Protein AF-A0A379F1L6-F1 (afdb_monomer_lite)

Structure (mmCIF, N/CA/C/O backbone):
data_AF-A0A379F1L6-F1
#
_entry.id   AF-A0A379F1L6-F1
#
loop_
_atom_site.group_PDB
_atom_site.id
_atom_site.type_symbol
_atom_site.label_atom_id
_atom_site.label_alt_id
_atom_site.label_comp_id
_atom_site.label_asym_id
_atom_site.label_entity_id
_atom_site.label_seq_id
_atom_site.pdbx_PDB_ins_code
_atom_site.Cartn_x
_atom_site.Cartn_y
_atom_site.Cartn_z
_atom_site.occupancy
_atom_site.B_iso_or_equiv
_atom_site.auth_seq_id
_atom_site.auth_comp_id
_atom_site.auth_asym_id
_atom_site.auth_atom_id
_atom_site.pdbx_PDB_model_num
ATOM 1 N N . MET A 1 1 ? 12.499 9.026 -35.157 1.00 43.09 1 MET A N 1
ATOM 2 C CA . MET A 1 1 ? 12.574 8.806 -33.697 1.00 43.09 1 MET A CA 1
ATOM 3 C C . MET A 1 1 ? 12.264 7.345 -33.442 1.00 43.09 1 MET A C 1
ATOM 5 O O . MET A 1 1 ? 11.150 6.932 -33.732 1.00 43.09 1 MET A O 1
ATOM 9 N N . MET A 1 2 ? 13.251 6.548 -33.023 1.00 41.56 2 MET A N 1
ATOM 10 C CA . MET A 1 2 ? 12.984 5.174 -32.579 1.00 41.56 2 MET A CA 1
ATOM 11 C C . MET A 1 2 ? 12.149 5.257 -31.291 1.00 41.56 2 MET A C 1
ATOM 13 O O . MET A 1 2 ? 12.474 6.101 -30.454 1.00 41.56 2 MET A O 1
ATOM 17 N N . PRO A 1 3 ? 11.062 4.483 -31.135 1.00 54.09 3 PRO A N 1
ATOM 18 C CA . PRO A 1 3 ? 10.241 4.562 -29.935 1.00 54.09 3 PRO A CA 1
ATOM 19 C C . PRO A 1 3 ? 11.083 4.149 -28.723 1.00 54.09 3 PRO A C 1
ATOM 21 O O . PRO A 1 3 ? 11.736 3.103 -28.743 1.00 54.09 3 PRO A O 1
ATOM 24 N N . ALA A 1 4 ? 11.096 4.993 -27.689 1.00 61.06 4 ALA A N 1
ATOM 25 C CA . ALA A 1 4 ? 11.706 4.657 -26.409 1.00 61.06 4 ALA A CA 1
ATOM 26 C C . ALA A 1 4 ? 11.061 3.376 -25.857 1.00 61.06 4 ALA A C 1
ATOM 28 O O . ALA A 1 4 ? 9.878 3.119 -26.092 1.00 61.06 4 ALA A O 1
ATOM 29 N N . SER A 1 5 ? 11.837 2.562 -25.142 1.00 67.25 5 SER A N 1
ATOM 30 C CA . SER A 1 5 ? 11.302 1.342 -24.540 1.00 67.25 5 SER A CA 1
ATOM 31 C C . SER A 1 5 ? 10.248 1.699 -23.484 1.00 67.25 5 SER A C 1
ATOM 33 O O . SER A 1 5 ? 10.504 2.460 -22.551 1.00 67.25 5 SER A O 1
ATOM 35 N N . GLU A 1 6 ? 9.030 1.175 -23.641 1.00 74.19 6 GLU A N 1
ATOM 36 C CA . GLU A 1 6 ? 7.931 1.424 -22.706 1.00 74.19 6 GLU A CA 1
ATOM 37 C C . GLU A 1 6 ? 7.686 0.192 -21.834 1.00 74.19 6 GLU A C 1
ATOM 39 O O . GLU A 1 6 ? 7.358 -0.886 -22.334 1.00 74.19 6 GLU A O 1
ATOM 44 N N . MET A 1 7 ? 7.803 0.353 -20.514 1.00 76.06 7 MET A N 1
ATOM 45 C CA . MET A 1 7 ? 7.453 -0.686 -19.544 1.00 76.06 7 MET A CA 1
ATOM 46 C C . MET A 1 7 ? 6.024 -0.476 -19.058 1.00 76.06 7 MET A C 1
ATOM 48 O O . MET A 1 7 ? 5.655 0.596 -18.575 1.00 76.06 7 MET A O 1
ATOM 52 N N . THR A 1 8 ? 5.228 -1.533 -19.155 1.00 83.50 8 THR A N 1
ATOM 53 C CA . THR A 1 8 ? 3.926 -1.646 -18.496 1.00 83.50 8 THR A CA 1
ATOM 54 C C . THR A 1 8 ? 4.016 -2.664 -17.359 1.00 83.50 8 THR A C 1
ATOM 56 O O . THR A 1 8 ? 5.033 -3.330 -17.188 1.00 83.50 8 THR A O 1
ATOM 59 N N . ASN A 1 9 ? 2.938 -2.834 -16.592 1.00 84.62 9 ASN A N 1
ATOM 60 C CA . ASN A 1 9 ? 2.892 -3.836 -15.520 1.00 84.62 9 ASN A CA 1
ATOM 61 C C . ASN A 1 9 ? 2.889 -5.290 -16.025 1.00 84.62 9 ASN A C 1
ATOM 63 O O . ASN A 1 9 ? 3.047 -6.200 -15.218 1.00 84.62 9 ASN A O 1
ATOM 67 N N . LEU A 1 10 ? 2.658 -5.518 -17.323 1.00 85.44 10 LEU A N 1
ATOM 68 C CA . LEU A 1 10 ? 2.502 -6.858 -17.896 1.00 85.44 10 LEU A CA 1
ATOM 69 C C . LEU A 1 10 ? 3.578 -7.191 -18.933 1.00 85.44 10 LEU A C 1
ATOM 71 O O . LEU A 1 10 ? 4.061 -8.319 -18.968 1.00 85.44 10 LEU A O 1
ATOM 75 N N . TRP A 1 11 ? 3.971 -6.217 -19.754 1.00 82.88 11 TRP A N 1
ATOM 76 C CA . TRP A 1 11 ? 5.034 -6.391 -20.740 1.00 82.88 11 TRP A CA 1
ATOM 77 C C . TRP A 1 11 ? 5.890 -5.134 -20.914 1.00 82.88 11 TRP A C 1
ATOM 79 O O . TRP A 1 11 ? 5.439 -4.009 -20.676 1.00 82.88 11 TRP A O 1
ATOM 89 N N . ILE A 1 12 ? 7.111 -5.330 -21.399 1.00 81.69 12 ILE A N 1
ATOM 90 C CA . ILE A 1 12 ? 7.978 -4.278 -21.932 1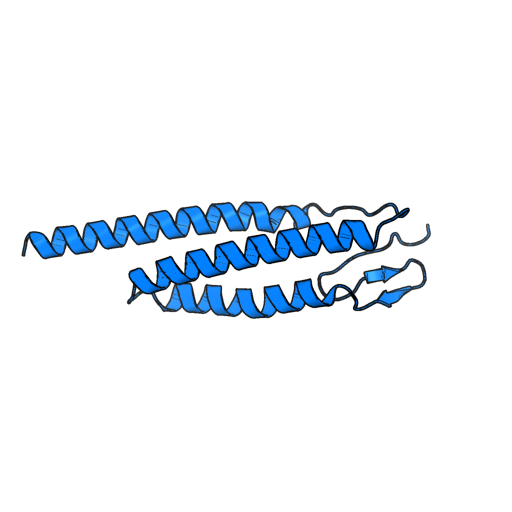.00 81.69 12 ILE A CA 1
ATOM 91 C C . ILE A 1 12 ? 7.867 -4.303 -23.456 1.00 81.69 12 ILE A C 1
ATOM 93 O O . ILE A 1 12 ? 7.938 -5.372 -24.059 1.00 81.69 12 ILE A O 1
ATOM 97 N N . VAL A 1 13 ? 7.688 -3.138 -24.077 1.00 81.62 13 VAL A N 1
ATOM 98 C CA . VAL A 1 13 ? 7.767 -2.976 -25.533 1.00 81.62 13 VAL A CA 1
ATOM 99 C C . VAL A 1 13 ? 9.156 -2.447 -25.874 1.00 81.62 13 VAL A C 1
ATOM 101 O O . VAL A 1 13 ? 9.499 -1.322 -25.512 1.00 81.62 13 VAL A O 1
ATOM 104 N N . SER A 1 14 ? 9.972 -3.262 -26.544 1.00 74.81 14 SER A N 1
ATOM 105 C CA . SER A 1 14 ? 11.285 -2.837 -27.047 1.00 74.81 14 SER A CA 1
ATOM 106 C C . SER A 1 14 ? 11.142 -1.902 -28.254 1.00 74.81 14 SER A C 1
ATOM 108 O O . SER A 1 14 ? 10.103 -1.893 -28.915 1.00 74.81 14 SER A O 1
ATOM 110 N N . ALA A 1 15 ? 12.214 -1.187 -28.616 1.00 69.88 15 ALA A N 1
ATOM 111 C CA . ALA A 1 15 ? 12.250 -0.305 -29.794 1.00 69.88 15 ALA A CA 1
ATOM 112 C C . ALA A 1 15 ? 11.849 -1.011 -31.112 1.00 69.88 15 ALA A C 1
ATOM 114 O O . ALA A 1 15 ? 11.378 -0.378 -32.053 1.00 69.88 15 ALA A O 1
ATOM 115 N N . ASN A 1 16 ? 11.987 -2.340 -31.148 1.00 72.94 16 ASN A N 1
ATOM 116 C CA . ASN A 1 16 ? 11.700 -3.212 -32.286 1.00 72.94 16 ASN A CA 1
ATOM 117 C C . ASN A 1 16 ? 10.220 -3.656 -32.334 1.00 72.94 16 ASN A C 1
ATOM 119 O O . ASN A 1 16 ? 9.847 -4.457 -33.186 1.00 72.94 16 ASN A O 1
ATOM 123 N N . GLY A 1 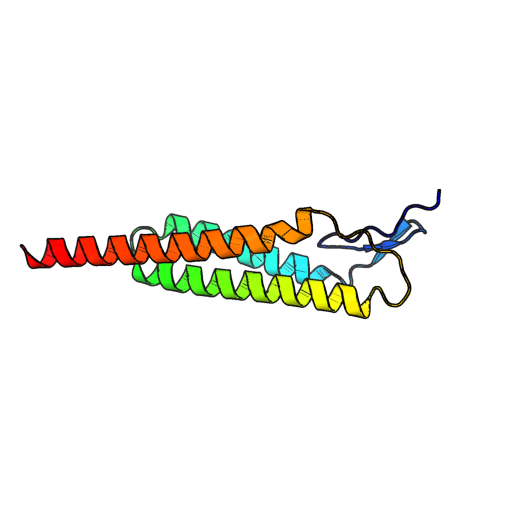17 ? 9.389 -3.226 -31.375 1.00 73.25 17 GLY A N 1
ATOM 124 C CA . GLY A 1 17 ? 7.979 -3.616 -31.248 1.00 73.25 17 GLY A CA 1
ATOM 125 C C . GLY A 1 17 ? 7.730 -4.996 -30.621 1.00 73.25 17 GLY A C 1
ATOM 126 O O . GLY A 1 17 ? 6.574 -5.384 -30.445 1.00 73.25 17 GLY A O 1
ATOM 127 N N . MET A 1 18 ? 8.780 -5.739 -30.252 1.00 77.50 18 MET A N 1
ATOM 128 C CA . MET A 1 18 ? 8.643 -7.012 -29.535 1.00 77.50 18 MET A CA 1
ATOM 129 C C . MET A 1 18 ? 8.174 -6.789 -28.092 1.00 77.50 18 MET A C 1
ATOM 131 O O . MET A 1 18 ? 8.613 -5.846 -27.431 1.00 77.50 18 MET A O 1
ATOM 135 N N . LYS A 1 19 ? 7.298 -7.678 -27.609 1.00 81.25 19 LYS A N 1
ATOM 136 C CA . LYS A 1 19 ? 6.761 -7.662 -26.243 1.00 81.25 19 LYS A CA 1
ATOM 137 C C . LYS A 1 19 ? 7.483 -8.696 -25.382 1.00 81.25 19 LYS A C 1
ATOM 139 O O . LYS A 1 19 ? 7.422 -9.883 -25.691 1.00 81.25 19 LYS A O 1
ATOM 144 N N . ASP A 1 20 ? 8.119 -8.254 -24.301 1.00 83.12 20 ASP A N 1
ATOM 145 C CA . ASP A 1 20 ? 8.747 -9.127 -23.304 1.00 83.12 20 ASP A CA 1
ATOM 146 C C . ASP A 1 20 ? 7.889 -9.176 -22.028 1.00 83.12 20 ASP A C 1
ATOM 148 O O . ASP A 1 20 ? 7.551 -8.139 -21.458 1.00 83.12 20 ASP A O 1
ATOM 152 N N . PHE A 1 21 ? 7.528 -10.377 -21.575 1.00 84.19 21 PHE A N 1
ATOM 153 C CA . PHE A 1 21 ? 6.632 -10.612 -20.434 1.00 84.19 21 PHE A CA 1
ATOM 154 C C . PHE A 1 21 ? 7.365 -10.791 -19.098 1.00 84.19 21 PHE A C 1
ATOM 156 O O . PHE A 1 21 ? 6.742 -11.135 -18.097 1.00 84.19 21 PHE A O 1
ATOM 163 N N . LYS A 1 22 ? 8.678 -10.544 -19.025 1.00 83.88 22 LYS A N 1
ATOM 164 C CA . LYS A 1 22 ? 9.452 -10.694 -17.774 1.00 83.88 22 LYS A CA 1
ATOM 165 C C . LYS A 1 22 ? 8.933 -9.866 -16.589 1.00 83.88 22 LYS A C 1
ATOM 167 O O . LYS A 1 22 ? 9.169 -10.242 -15.446 1.00 83.88 22 LYS A O 1
ATOM 172 N N . VAL A 1 23 ? 8.199 -8.781 -16.839 1.00 86.38 23 VAL A N 1
ATOM 173 C CA . VAL A 1 23 ? 7.618 -7.903 -15.802 1.00 86.38 23 VAL A CA 1
ATOM 174 C C . VAL A 1 23 ? 6.273 -8.386 -15.242 1.00 86.38 23 VAL A C 1
ATOM 176 O O . VAL A 1 23 ? 5.697 -7.719 -14.383 1.00 86.38 23 VAL A O 1
ATOM 179 N N . TRP A 1 24 ? 5.795 -9.568 -15.653 1.00 87.12 24 TRP A N 1
ATOM 180 C CA . TRP A 1 24 ? 4.547 -10.174 -15.170 1.00 87.12 24 TRP A CA 1
ATOM 181 C C . TRP A 1 24 ? 4.354 -10.219 -13.636 1.00 87.12 24 TRP A C 1
ATOM 183 O O . TRP A 1 24 ? 3.192 -10.154 -13.214 1.00 87.12 24 TRP A O 1
ATOM 193 N N . PRO A 1 25 ? 5.396 -10.280 -12.768 1.00 89.44 25 PRO A N 1
ATOM 194 C CA . PRO A 1 25 ? 5.180 -10.267 -11.322 1.00 89.44 25 PRO A CA 1
ATOM 195 C C . PRO A 1 25 ? 4.491 -8.987 -10.828 1.00 89.44 25 PRO A C 1
ATOM 197 O O . PRO A 1 25 ? 3.719 -9.042 -9.871 1.00 89.44 25 PRO A O 1
ATOM 200 N N . LEU A 1 26 ? 4.697 -7.845 -11.501 1.00 89.38 26 LEU A N 1
ATOM 201 C CA . LEU A 1 26 ? 4.014 -6.588 -11.170 1.00 89.38 26 LEU A CA 1
ATOM 202 C C . LEU A 1 26 ? 2.500 -6.718 -11.353 1.00 89.38 26 LEU A C 1
ATOM 204 O O . LEU A 1 26 ? 1.730 -6.299 -10.487 1.00 89.38 26 LEU A O 1
ATOM 208 N N . PHE A 1 27 ? 2.072 -7.328 -12.459 1.00 90.50 27 PHE A N 1
ATOM 209 C CA . PHE A 1 27 ? 0.664 -7.602 -12.724 1.00 90.50 27 PHE A CA 1
ATOM 210 C C . PHE A 1 27 ? 0.072 -8.589 -11.712 1.00 90.50 27 PHE A C 1
ATOM 212 O O . PHE A 1 27 ? -1.012 -8.342 -11.187 1.00 90.50 27 PHE A O 1
ATOM 219 N N . ALA A 1 28 ? 0.792 -9.666 -11.384 1.00 91.69 28 ALA A N 1
ATOM 220 C CA . ALA A 1 28 ? 0.326 -10.668 -10.425 1.00 91.69 28 ALA A CA 1
ATOM 221 C C . ALA A 1 28 ? 0.059 -10.068 -9.033 1.00 91.69 28 ALA A C 1
ATOM 223 O O . ALA A 1 28 ? -0.976 -10.343 -8.425 1.00 91.69 28 ALA A O 1
ATOM 224 N N . ILE A 1 29 ? 0.944 -9.190 -8.548 1.00 92.31 29 ILE A N 1
ATOM 225 C CA . ILE A 1 29 ? 0.753 -8.512 -7.258 1.00 92.31 29 ILE A CA 1
ATOM 226 C C . ILE A 1 29 ? -0.476 -7.592 -7.300 1.00 92.31 29 ILE A C 1
ATOM 228 O O . ILE A 1 29 ? -1.279 -7.593 -6.364 1.00 92.31 29 ILE A O 1
ATOM 232 N N . LEU A 1 30 ? -0.671 -6.833 -8.384 1.00 91.44 30 LEU A N 1
ATOM 233 C CA . LEU A 1 30 ? -1.842 -5.960 -8.538 1.00 91.44 30 LEU A CA 1
ATOM 234 C C . LEU A 1 30 ? -3.152 -6.755 -8.591 1.00 91.44 30 LEU A C 1
ATOM 236 O O . LEU A 1 30 ? -4.133 -6.356 -7.961 1.00 91.44 30 LEU A O 1
ATOM 240 N N . LEU A 1 31 ? -3.146 -7.901 -9.277 1.00 93.50 31 LEU A N 1
ATOM 241 C CA . LEU A 1 31 ? -4.295 -8.798 -9.391 1.00 93.50 31 LEU A CA 1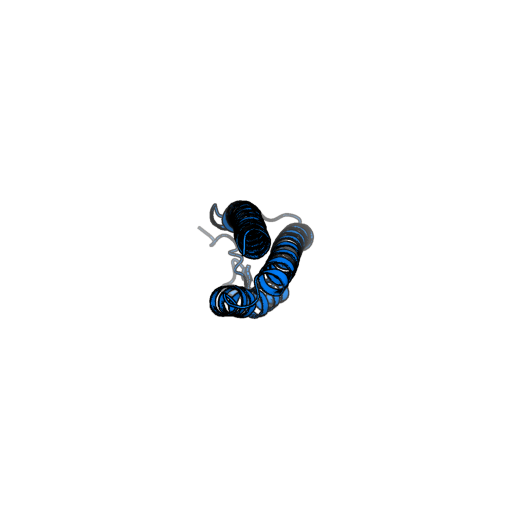
ATOM 242 C C . LEU A 1 31 ? -4.767 -9.314 -8.024 1.00 93.50 31 LEU A C 1
ATOM 244 O O . LEU A 1 31 ? -5.966 -9.453 -7.808 1.00 93.50 31 LEU A O 1
ATOM 248 N N . VAL A 1 32 ? -3.841 -9.558 -7.092 1.00 93.44 32 VAL A N 1
ATOM 249 C CA . VAL A 1 32 ? -4.160 -9.978 -5.716 1.00 93.44 32 VAL A CA 1
ATOM 250 C C . VAL A 1 32 ? -4.530 -8.788 -4.827 1.00 93.44 32 VAL A C 1
ATOM 252 O O . VAL A 1 32 ? -5.405 -8.891 -3.967 1.00 93.44 32 VAL A O 1
ATOM 255 N N . THR A 1 33 ? -3.894 -7.636 -5.034 1.00 92.50 33 THR A N 1
ATOM 256 C CA . THR A 1 33 ? -4.105 -6.443 -4.201 1.00 92.50 33 THR A CA 1
ATOM 257 C C . THR A 1 33 ? -5.505 -5.855 -4.400 1.00 92.50 33 THR A C 1
ATOM 259 O O . THR A 1 33 ? -6.158 -5.468 -3.430 1.00 92.50 33 THR A O 1
ATOM 262 N N . LEU A 1 34 ? -6.013 -5.840 -5.637 1.00 92.75 34 LEU A N 1
ATOM 263 C CA . LEU A 1 34 ? -7.325 -5.281 -5.976 1.00 92.75 34 LEU A CA 1
ATOM 264 C C . LEU A 1 34 ? -8.502 -5.917 -5.204 1.00 92.75 34 LEU A C 1
ATOM 266 O O . LEU A 1 34 ? -9.242 -5.174 -4.553 1.00 92.75 34 LEU A O 1
ATOM 270 N N . PRO A 1 35 ? -8.696 -7.252 -5.195 1.00 94.06 35 PRO A N 1
ATOM 271 C CA . PRO A 1 35 ? -9.770 -7.862 -4.420 1.00 94.06 35 PRO A CA 1
ATOM 272 C C . PRO A 1 35 ? -9.586 -7.648 -2.915 1.00 94.06 35 PRO A C 1
ATOM 274 O O . PRO A 1 35 ? -10.578 -7.443 -2.223 1.00 94.06 35 PRO A O 1
ATOM 277 N N . LEU A 1 36 ? -8.354 -7.616 -2.391 1.00 92.06 36 LEU A N 1
ATOM 278 C CA . LEU A 1 36 ? -8.114 -7.343 -0.967 1.00 92.06 36 LEU A CA 1
ATOM 279 C C . LEU A 1 36 ? -8.613 -5.958 -0.541 1.00 92.06 36 LEU A C 1
ATOM 281 O O . LEU A 1 36 ? -9.211 -5.834 0.530 1.00 92.06 36 LEU A O 1
ATOM 285 N N . HIS A 1 37 ? -8.432 -4.926 -1.371 1.00 91.31 37 HIS A N 1
ATOM 286 C CA . HIS A 1 37 ? -9.024 -3.610 -1.109 1.00 91.31 37 HIS A CA 1
ATOM 287 C C . HIS A 1 37 ? -10.552 -3.680 -1.042 1.00 91.31 37 HIS A C 1
ATOM 289 O O . HIS A 1 37 ? -11.143 -3.175 -0.087 1.00 91.31 37 HIS A O 1
ATOM 295 N N . LEU A 1 38 ? -11.186 -4.342 -2.013 1.00 92.62 38 LEU A N 1
ATOM 296 C CA . LEU A 1 38 ? -12.643 -4.498 -2.046 1.00 92.62 38 LEU A CA 1
ATOM 297 C C . LEU A 1 38 ? -13.154 -5.265 -0.820 1.00 92.62 38 LEU A C 1
ATOM 299 O O . LEU A 1 38 ? -14.091 -4.818 -0.159 1.00 92.62 38 LEU A O 1
ATOM 303 N N . PHE A 1 39 ? -12.496 -6.369 -0.461 1.00 90.44 39 PHE A N 1
ATOM 304 C CA . PHE A 1 39 ? -12.822 -7.135 0.739 1.00 90.44 39 PHE A CA 1
ATOM 305 C C . PHE A 1 39 ? -12.678 -6.295 2.007 1.00 90.44 39 PHE A C 1
ATOM 307 O O . PHE A 1 39 ? -13.549 -6.354 2.871 1.00 90.44 39 PHE A O 1
ATOM 314 N N . THR A 1 40 ? -11.633 -5.470 2.108 1.00 89.75 40 THR A N 1
ATOM 315 C CA . THR A 1 40 ? -11.418 -4.597 3.272 1.00 89.75 40 THR A CA 1
ATOM 316 C C . THR A 1 40 ? -12.560 -3.593 3.438 1.00 89.75 40 THR A C 1
ATOM 318 O O . THR A 1 40 ? -13.001 -3.358 4.561 1.00 89.75 40 THR A O 1
ATOM 321 N N . ILE A 1 41 ? -13.081 -3.035 2.340 1.00 88.81 41 ILE A N 1
ATOM 322 C CA . ILE A 1 41 ? -14.215 -2.097 2.364 1.00 88.81 41 ILE A CA 1
ATOM 323 C C . ILE A 1 41 ? -15.509 -2.816 2.774 1.00 88.81 41 ILE A C 1
ATOM 325 O O . ILE A 1 41 ? -16.237 -2.336 3.643 1.00 88.81 41 ILE A O 1
ATOM 329 N N . MET A 1 42 ? -15.775 -3.989 2.194 1.00 90.00 42 MET A N 1
ATOM 330 C CA . MET A 1 42 ? -16.978 -4.778 2.490 1.00 90.00 42 MET A CA 1
ATOM 331 C C . MET A 1 42 ? -16.978 -5.358 3.912 1.00 90.00 42 MET A C 1
ATOM 333 O O . MET A 1 42 ? -18.039 -5.616 4.477 1.00 90.00 42 MET A O 1
ATOM 337 N N . ASP A 1 43 ? -15.809 -5.530 4.528 1.00 87.56 43 ASP A N 1
ATOM 338 C CA . ASP A 1 43 ? -15.652 -6.076 5.877 1.00 87.56 43 ASP A CA 1
ATOM 339 C C . ASP A 1 43 ? -15.839 -5.043 7.010 1.00 87.56 43 ASP A C 1
ATOM 341 O O . ASP A 1 43 ? -15.255 -5.148 8.090 1.00 87.56 43 ASP A O 1
ATOM 345 N N . TYR A 1 44 ? -16.695 -4.042 6.798 1.00 82.31 44 TYR A N 1
ATOM 346 C CA . TYR A 1 44 ? -16.966 -2.954 7.751 1.00 82.31 44 TYR A CA 1
ATOM 347 C C . TYR A 1 44 ? -17.470 -3.416 9.124 1.00 82.31 44 TYR A C 1
ATOM 349 O O . TYR A 1 44 ? -17.354 -2.689 10.111 1.00 82.31 44 TYR A O 1
ATOM 357 N N . LYS A 1 45 ? -18.012 -4.635 9.217 1.00 83.44 45 LYS A N 1
ATOM 358 C CA . LYS A 1 45 ? -18.503 -5.207 10.477 1.00 83.44 45 LYS A CA 1
ATOM 359 C C . LYS A 1 45 ? -17.368 -5.645 11.406 1.00 83.44 45 LYS A C 1
ATOM 361 O O . LYS A 1 45 ? -17.529 -5.588 12.620 1.00 83.44 45 LYS A O 1
ATOM 366 N N . ASN A 1 46 ? -16.216 -6.051 10.864 1.00 86.69 46 ASN A N 1
ATOM 367 C CA . ASN A 1 46 ? -15.109 -6.607 11.643 1.00 86.69 46 ASN A CA 1
ATOM 368 C C . ASN A 1 46 ? -13.886 -5.684 11.605 1.00 86.69 46 ASN A C 1
ATOM 370 O O . ASN A 1 46 ? -12.882 -5.978 10.958 1.00 86.69 46 ASN A O 1
ATOM 374 N N . ARG A 1 47 ? -13.928 -4.587 12.373 1.00 86.94 47 ARG A N 1
ATOM 375 C CA . ARG A 1 47 ? -12.856 -3.568 12.408 1.00 86.94 47 ARG A CA 1
ATOM 376 C C . ARG A 1 47 ? -11.457 -4.151 12.663 1.00 86.94 47 ARG A C 1
ATOM 378 O O . ARG A 1 47 ? -10.492 -3.743 12.023 1.00 86.94 47 ARG A O 1
ATOM 385 N N . LYS A 1 48 ? -11.338 -5.165 13.532 1.00 87.00 48 LYS A N 1
ATOM 386 C CA . LYS A 1 48 ? -10.065 -5.872 13.790 1.00 87.00 48 LYS A CA 1
ATOM 387 C C . LYS A 1 48 ? -9.493 -6.529 12.531 1.00 87.00 48 LYS A C 1
ATOM 389 O O . LYS A 1 48 ? -8.291 -6.458 12.294 1.00 87.00 48 LYS A O 1
ATOM 394 N N . ARG A 1 49 ? -10.353 -7.145 11.717 1.00 89.56 49 ARG A N 1
ATOM 395 C CA . ARG A 1 49 ? -9.963 -7.831 10.485 1.00 89.56 49 ARG A CA 1
ATOM 396 C C . ARG A 1 49 ? -9.624 -6.830 9.376 1.00 89.56 49 ARG A C 1
ATOM 398 O O . ARG A 1 49 ? -8.610 -7.019 8.709 1.00 89.56 49 ARG A O 1
ATOM 405 N N . GLN A 1 50 ? -10.344 -5.707 9.285 1.00 90.62 50 GLN A N 1
ATOM 406 C CA . GLN A 1 50 ? -9.963 -4.594 8.406 1.00 90.62 50 GLN A CA 1
ATOM 407 C C . GLN A 1 50 ? -8.559 -4.056 8.716 1.00 90.62 50 GLN A C 1
ATOM 409 O O . GLN A 1 50 ? -7.767 -3.857 7.801 1.00 90.62 50 GLN A O 1
ATOM 414 N N . ILE A 1 51 ? -8.209 -3.872 9.996 1.00 91.06 51 ILE A N 1
ATOM 415 C CA . ILE A 1 51 ? -6.868 -3.403 10.394 1.00 91.06 51 ILE A CA 1
ATOM 416 C C . ILE A 1 51 ? -5.778 -4.371 9.918 1.00 91.06 51 ILE A C 1
ATOM 418 O O . ILE A 1 51 ? -4.733 -3.921 9.441 1.00 91.06 51 ILE A O 1
ATOM 422 N N . THR A 1 52 ? -6.009 -5.680 10.043 1.00 92.62 52 THR A N 1
ATOM 423 C CA . THR A 1 52 ? -5.080 -6.712 9.561 1.00 92.62 52 THR A CA 1
ATOM 424 C C . THR A 1 52 ? -4.958 -6.681 8.040 1.00 92.62 52 THR A C 1
ATOM 426 O O . THR A 1 52 ? -3.842 -6.679 7.524 1.00 92.62 52 THR A O 1
ATOM 429 N N . PHE A 1 53 ? -6.072 -6.571 7.310 1.00 93.19 53 PHE A N 1
ATOM 430 C CA . PHE A 1 53 ? -6.036 -6.451 5.852 1.00 93.19 53 PHE A CA 1
ATOM 431 C C . PHE A 1 53 ? -5.346 -5.168 5.376 1.00 93.19 53 PHE A C 1
ATOM 433 O O . PHE A 1 53 ? -4.570 -5.231 4.428 1.00 93.19 53 PHE A O 1
ATOM 440 N N . CYS A 1 54 ? -5.506 -4.034 6.067 1.00 93.69 54 CYS A N 1
ATOM 441 C CA . CYS A 1 54 ? -4.737 -2.824 5.762 1.00 93.69 54 CYS A CA 1
ATOM 442 C C . CYS A 1 54 ? -3.222 -3.055 5.883 1.00 93.69 54 CYS A C 1
ATOM 444 O O . CYS A 1 54 ? -2.462 -2.524 5.079 1.00 93.69 54 CYS A O 1
ATOM 446 N N . ILE A 1 55 ? -2.766 -3.848 6.862 1.00 93.50 55 ILE A N 1
ATOM 447 C CA . ILE A 1 55 ? -1.342 -4.206 6.991 1.00 93.50 55 ILE A CA 1
ATOM 448 C C . ILE A 1 55 ? -0.906 -5.094 5.821 1.00 93.50 55 ILE A C 1
ATOM 450 O O . ILE A 1 55 ? 0.142 -4.842 5.235 1.00 93.50 55 ILE A O 1
ATOM 454 N N . LEU A 1 56 ? -1.713 -6.090 5.445 1.00 94.94 56 LEU A N 1
ATOM 455 C CA . LEU A 1 56 ? -1.425 -6.949 4.292 1.00 94.94 56 LEU A CA 1
ATOM 456 C C . LEU A 1 56 ? -1.338 -6.145 2.985 1.00 94.94 56 LEU A C 1
ATOM 458 O O . LEU A 1 56 ? -0.407 -6.338 2.211 1.00 94.94 56 LEU A O 1
ATOM 462 N N . ILE A 1 57 ? -2.250 -5.194 2.774 1.00 94.75 57 ILE A N 1
ATOM 463 C CA . ILE A 1 57 ? -2.231 -4.281 1.623 1.00 94.75 57 ILE A CA 1
ATOM 464 C C . ILE A 1 57 ? -0.967 -3.412 1.632 1.00 94.75 57 ILE A C 1
ATOM 466 O O . ILE A 1 57 ? -0.320 -3.268 0.598 1.00 94.75 57 ILE A O 1
ATOM 470 N N . ILE A 1 58 ? -0.574 -2.868 2.790 1.00 94.62 58 ILE A N 1
ATOM 471 C CA . ILE A 1 58 ? 0.678 -2.109 2.925 1.00 94.62 58 ILE A CA 1
ATOM 472 C C . ILE A 1 58 ? 1.882 -2.962 2.502 1.00 94.62 58 ILE A C 1
ATOM 474 O O . ILE A 1 58 ? 2.721 -2.493 1.734 1.00 94.62 58 ILE A O 1
ATOM 478 N N . LEU A 1 59 ? 1.957 -4.212 2.966 1.00 95.06 59 LEU A N 1
ATOM 479 C CA . LEU A 1 59 ? 3.036 -5.131 2.600 1.00 95.06 59 LEU A CA 1
ATOM 480 C C . LEU A 1 59 ? 3.051 -5.427 1.095 1.00 95.06 59 LEU A C 1
ATOM 482 O O . LEU A 1 59 ? 4.123 -5.435 0.497 1.00 95.06 59 LEU A O 1
ATOM 486 N N . LEU A 1 60 ? 1.885 -5.608 0.469 1.00 94.44 60 LEU A N 1
ATOM 487 C CA . LEU A 1 60 ? 1.776 -5.818 -0.979 1.00 94.44 60 LEU A CA 1
ATOM 488 C C . LEU A 1 60 ? 2.221 -4.592 -1.787 1.00 94.44 60 LEU A C 1
ATOM 490 O O . LEU A 1 60 ? 2.908 -4.751 -2.792 1.00 94.44 60 LEU A O 1
ATOM 494 N N . ILE A 1 61 ? 1.900 -3.374 -1.339 1.00 94.12 61 ILE A N 1
ATOM 495 C CA . ILE A 1 61 ? 2.365 -2.129 -1.978 1.00 94.12 61 ILE A CA 1
ATOM 496 C C . ILE A 1 61 ? 3.892 -1.996 -1.878 1.00 94.12 61 ILE A C 1
ATOM 498 O O . ILE A 1 61 ? 4.541 -1.611 -2.855 1.0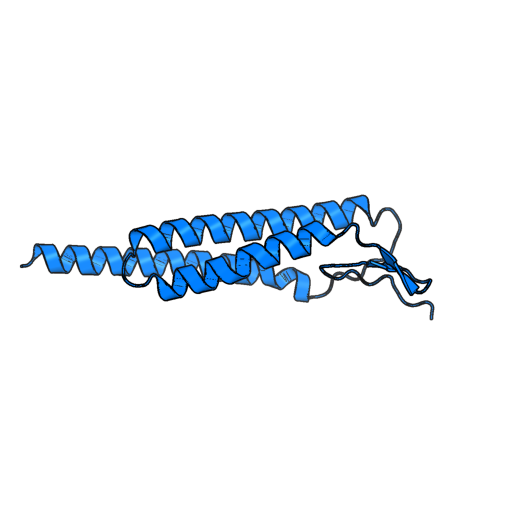0 94.12 61 ILE A O 1
ATOM 502 N N . ILE A 1 62 ? 4.477 -2.336 -0.723 1.00 93.88 62 ILE A N 1
ATOM 503 C CA . ILE A 1 62 ? 5.937 -2.360 -0.545 1.00 93.88 62 ILE A CA 1
ATOM 504 C C . ILE A 1 62 ? 6.558 -3.404 -1.477 1.00 93.88 62 ILE A C 1
ATOM 506 O O . ILE A 1 62 ? 7.515 -3.096 -2.183 1.00 93.88 62 ILE A O 1
ATOM 510 N N . LEU A 1 63 ? 5.996 -4.616 -1.514 1.00 94.19 63 LEU A N 1
ATOM 511 C CA . LEU A 1 63 ? 6.475 -5.701 -2.368 1.00 94.19 63 LEU A CA 1
ATOM 512 C C . LEU A 1 63 ? 6.424 -5.313 -3.850 1.00 94.19 63 LEU A C 1
ATOM 514 O O . LEU A 1 63 ? 7.389 -5.544 -4.574 1.00 94.19 63 LEU A O 1
ATOM 518 N N . TRP A 1 64 ? 5.334 -4.679 -4.289 1.00 93.62 64 TRP A N 1
ATOM 519 C CA . TRP A 1 64 ? 5.200 -4.166 -5.651 1.00 93.62 64 TRP A CA 1
ATOM 520 C C . TRP A 1 64 ? 6.264 -3.109 -5.962 1.00 93.62 64 TRP A C 1
ATOM 522 O O . TRP A 1 64 ? 6.927 -3.188 -6.992 1.00 93.62 64 TRP A O 1
ATOM 532 N N . SER A 1 65 ? 6.474 -2.154 -5.049 1.00 91.25 65 SER A N 1
ATOM 533 C CA . SER A 1 65 ? 7.474 -1.088 -5.211 1.00 91.25 65 SER A CA 1
ATOM 534 C C . SER A 1 65 ? 8.895 -1.653 -5.297 1.00 91.25 65 SER A C 1
ATOM 536 O O . SER A 1 65 ? 9.679 -1.229 -6.142 1.00 91.25 65 SER A O 1
ATOM 538 N N . LEU A 1 66 ? 9.217 -2.650 -4.467 1.00 91.31 66 LEU A N 1
ATOM 539 C CA . LEU A 1 66 ? 10.505 -3.338 -4.506 1.00 91.31 66 LEU A CA 1
ATOM 540 C C . LEU A 1 66 ? 10.687 -4.112 -5.817 1.00 91.31 66 LEU A C 1
ATOM 542 O O . LEU A 1 66 ? 11.729 -3.991 -6.453 1.00 91.31 66 LEU A O 1
ATOM 546 N N . ALA A 1 67 ? 9.672 -4.868 -6.246 1.00 90.81 67 ALA A N 1
ATOM 547 C CA . ALA A 1 67 ? 9.708 -5.598 -7.510 1.00 90.81 67 ALA A CA 1
ATOM 548 C C . ALA A 1 67 ? 9.909 -4.650 -8.703 1.00 90.81 67 ALA A C 1
ATOM 550 O O . ALA A 1 67 ? 10.702 -4.950 -9.592 1.00 90.81 67 ALA A O 1
ATOM 551 N N . TYR A 1 68 ? 9.249 -3.489 -8.695 1.00 87.88 68 TYR A N 1
ATOM 552 C CA . TYR A 1 68 ? 9.421 -2.456 -9.714 1.00 87.88 68 TYR A CA 1
ATOM 553 C C . TYR A 1 68 ? 10.864 -1.938 -9.753 1.00 87.88 68 TYR A C 1
ATOM 555 O O . TYR A 1 68 ? 11.463 -1.897 -10.824 1.00 87.88 68 TYR A O 1
ATOM 563 N N . LEU A 1 69 ? 11.454 -1.607 -8.597 1.00 86.94 69 LEU A N 1
ATOM 564 C CA . LEU A 1 69 ? 12.839 -1.128 -8.524 1.00 86.94 69 LEU A CA 1
ATOM 565 C C . LEU A 1 69 ? 13.847 -2.182 -8.994 1.00 86.94 69 LEU A C 1
ATOM 567 O O . LEU A 1 69 ? 14.753 -1.848 -9.753 1.00 86.94 69 LEU A O 1
ATOM 571 N N . LEU A 1 70 ? 13.674 -3.445 -8.593 1.00 88.38 70 LEU A N 1
ATOM 572 C CA . LEU A 1 70 ? 14.546 -4.540 -9.025 1.00 88.38 70 LEU A CA 1
ATOM 573 C C . LEU A 1 70 ? 14.439 -4.775 -10.535 1.00 88.38 70 LEU A C 1
ATOM 575 O O . LEU A 1 70 ? 15.458 -4.891 -11.207 1.00 88.38 70 LEU A O 1
ATOM 579 N N . LEU A 1 71 ? 13.224 -4.798 -11.090 1.00 85.25 71 LEU A N 1
ATOM 580 C CA . LEU A 1 71 ? 13.021 -4.944 -12.533 1.00 85.25 71 LEU A CA 1
ATOM 581 C C . LEU A 1 71 ? 13.632 -3.777 -13.306 1.00 85.25 71 LEU A C 1
ATOM 5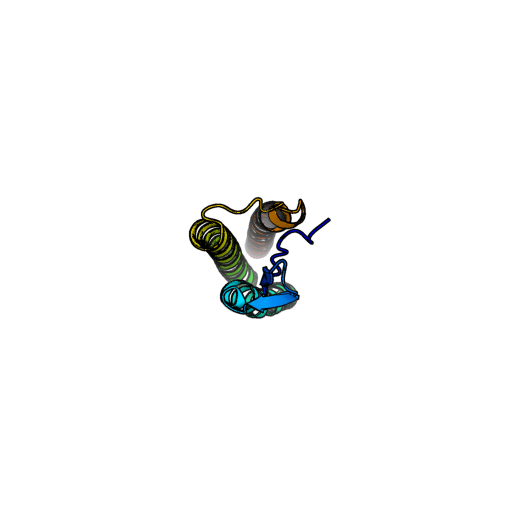83 O O . LEU A 1 71 ? 14.272 -4.008 -14.328 1.00 85.25 71 LEU A O 1
ATOM 587 N N . CYS A 1 72 ? 13.502 -2.550 -12.799 1.00 80.44 72 CYS A N 1
ATOM 588 C CA . CYS A 1 72 ? 14.211 -1.406 -13.352 1.00 80.44 72 CYS A CA 1
ATOM 589 C C . CYS A 1 72 ? 15.732 -1.619 -13.304 1.00 80.44 72 CYS A C 1
ATOM 591 O O . CYS A 1 72 ? 16.384 -1.453 -14.321 1.00 80.44 72 CYS A O 1
ATOM 593 N N . GLN A 1 73 ? 16.316 -2.041 -12.183 1.00 81.88 73 GLN A N 1
ATOM 594 C CA . GLN A 1 73 ? 17.768 -2.255 -12.101 1.00 81.88 73 GLN A CA 1
ATOM 595 C C . GLN A 1 73 ? 18.273 -3.349 -13.054 1.00 81.88 73 GLN A C 1
ATOM 597 O O . GLN A 1 73 ? 19.252 -3.127 -13.755 1.00 81.88 73 GLN A O 1
ATOM 602 N N . PHE A 1 74 ? 17.598 -4.500 -13.121 1.00 77.94 74 PHE A N 1
ATOM 603 C CA . PHE A 1 74 ? 18.048 -5.640 -13.930 1.00 77.94 74 PHE A CA 1
ATOM 604 C C . PHE A 1 74 ? 17.747 -5.507 -15.428 1.00 77.94 74 PHE A C 1
ATOM 606 O O . PHE A 1 74 ? 18.468 -6.075 -16.242 1.00 77.94 74 PHE A O 1
ATOM 613 N N . MET A 1 75 ? 16.674 -4.807 -15.811 1.00 70.44 75 MET A N 1
ATOM 614 C CA . MET A 1 75 ? 16.276 -4.678 -17.223 1.00 70.44 75 MET A CA 1
ATOM 615 C C . MET A 1 75 ? 16.805 -3.403 -17.886 1.00 70.44 75 MET A C 1
ATOM 617 O O . MET A 1 75 ? 16.721 -3.292 -19.108 1.00 70.44 75 MET A O 1
ATOM 621 N N . LEU A 1 76 ? 17.314 -2.438 -17.110 1.00 63.41 76 LEU A N 1
ATOM 622 C CA . LEU A 1 76 ? 17.718 -1.116 -17.606 1.00 63.41 76 LEU A CA 1
ATOM 623 C C . LEU A 1 76 ? 19.227 -0.875 -17.584 1.00 63.41 76 LEU A C 1
ATOM 625 O O . LEU A 1 76 ? 19.635 0.276 -17.738 1.00 63.41 76 LEU A O 1
ATOM 629 N N . GLU A 1 77 ? 20.064 -1.905 -17.419 1.00 57.66 77 GLU A N 1
ATOM 630 C CA . GLU A 1 77 ? 21.509 -1.754 -17.621 1.00 57.66 77 GLU A CA 1
ATOM 631 C C . GLU A 1 77 ? 21.779 -1.204 -19.041 1.00 57.66 77 GLU A C 1
ATOM 633 O O . GLU A 1 77 ? 21.760 -1.930 -20.033 1.00 57.66 77 GLU A O 1
ATOM 638 N N . GLY A 1 78 ? 21.978 0.117 -19.141 1.00 55.41 78 GLY A N 1
ATOM 639 C CA . GLY A 1 78 ? 22.357 0.829 -20.365 1.00 55.41 78 GLY A CA 1
ATOM 640 C C . GLY A 1 78 ? 21.235 1.425 -21.234 1.00 55.41 78 GLY A C 1
ATOM 641 O O . GLY A 1 78 ? 21.538 1.840 -22.350 1.00 55.41 78 GLY A O 1
ATOM 642 N N . GLN A 1 79 ? 19.973 1.500 -20.788 1.00 59.03 79 GLN A N 1
ATOM 643 C CA . GLN A 1 79 ? 18.867 2.086 -21.580 1.00 59.03 79 GLN A CA 1
ATOM 644 C C . GLN A 1 79 ? 18.250 3.318 -20.897 1.00 59.03 79 GLN A C 1
ATOM 646 O O . GLN A 1 79 ? 17.969 3.294 -19.699 1.00 59.03 79 GLN A O 1
ATOM 651 N N . GLU A 1 80 ? 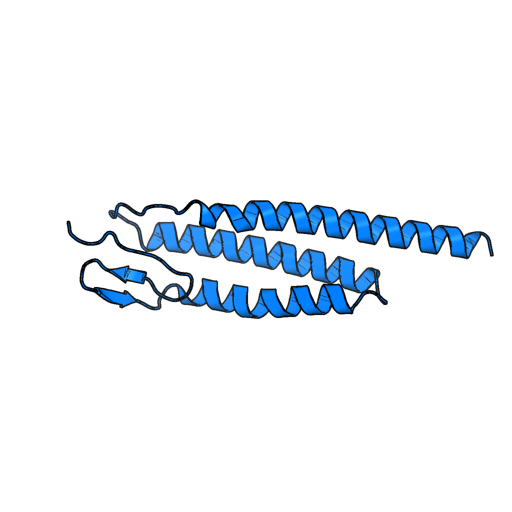17.981 4.384 -21.663 1.00 55.72 80 GLU A N 1
ATOM 652 C CA . GLU A 1 80 ? 17.246 5.555 -21.166 1.00 55.72 80 GLU A CA 1
ATOM 653 C C . GLU A 1 80 ? 15.769 5.206 -20.964 1.00 55.72 80 GLU A C 1
ATOM 655 O O . GLU A 1 80 ? 14.962 5.200 -21.896 1.00 55.72 80 GLU A O 1
ATOM 660 N N . PHE A 1 81 ? 15.416 4.879 -19.724 1.00 61.69 81 PHE A N 1
ATOM 661 C CA . PHE A 1 81 ? 14.041 4.615 -19.340 1.00 61.69 81 PHE A CA 1
ATOM 662 C C . PHE A 1 81 ? 13.396 5.857 -18.742 1.00 61.69 81 PHE A C 1
ATOM 664 O O . PHE A 1 81 ? 13.824 6.376 -17.709 1.00 61.69 81 PHE A O 1
ATOM 671 N N . HIS A 1 82 ? 12.306 6.303 -19.356 1.00 65.44 82 HIS A N 1
ATOM 672 C CA . HIS A 1 82 ? 11.508 7.391 -18.815 1.00 65.44 82 HIS A CA 1
ATOM 673 C C . HIS A 1 82 ? 10.605 6.866 -17.698 1.00 65.44 82 HIS A C 1
ATOM 675 O O . HIS A 1 82 ? 9.544 6.287 -17.945 1.00 65.44 82 HIS A O 1
ATOM 681 N N . ILE A 1 83 ? 11.012 7.099 -16.449 1.00 66.62 83 ILE A N 1
ATOM 682 C CA . ILE A 1 83 ? 10.146 6.877 -15.289 1.00 66.62 83 ILE A CA 1
ATOM 683 C C . ILE A 1 83 ? 8.931 7.799 -15.432 1.00 66.62 83 ILE A C 1
ATOM 685 O O . ILE A 1 83 ? 9.040 9.023 -15.360 1.00 66.62 83 ILE A O 1
ATOM 689 N N . LYS A 1 84 ? 7.755 7.204 -15.645 1.00 73.69 84 LYS A N 1
ATOM 690 C CA . LYS A 1 84 ? 6.493 7.944 -15.719 1.00 73.69 84 LYS A CA 1
ATOM 691 C C . LYS A 1 84 ? 6.116 8.444 -14.323 1.00 73.69 84 LYS A C 1
ATOM 693 O O . LYS A 1 84 ? 6.318 7.753 -13.327 1.00 73.69 84 LYS A O 1
ATOM 698 N N . VAL A 1 85 ? 5.472 9.610 -14.253 1.00 75.44 85 VAL A N 1
ATOM 699 C CA . VAL A 1 85 ? 4.933 10.175 -12.995 1.00 75.44 85 VAL A CA 1
ATOM 700 C C . VAL A 1 85 ? 3.995 9.184 -12.287 1.00 75.44 85 VAL A C 1
ATOM 702 O O . VAL A 1 85 ? 3.933 9.136 -11.062 1.00 75.44 85 VAL A O 1
ATOM 705 N N . THR A 1 86 ? 3.319 8.320 -13.046 1.00 79.25 86 THR A N 1
ATOM 706 C CA . THR A 1 86 ? 2.466 7.234 -12.541 1.00 79.25 86 THR A CA 1
ATOM 707 C C . THR A 1 86 ? 3.193 6.284 -11.580 1.00 79.25 86 THR A C 1
ATOM 709 O O . THR A 1 86 ? 2.555 5.739 -10.681 1.00 79.25 86 THR A O 1
ATOM 712 N N . SER A 1 87 ? 4.516 6.129 -11.692 1.00 78.62 87 SER A N 1
ATOM 713 C CA . SER A 1 87 ? 5.316 5.291 -10.789 1.00 78.62 87 SER A CA 1
ATOM 714 C C . SER A 1 87 ? 5.363 5.821 -9.347 1.00 78.62 87 SER A C 1
ATOM 716 O O . SER A 1 87 ? 5.729 5.074 -8.447 1.00 78.62 87 SER A O 1
ATOM 718 N N . PHE A 1 88 ? 4.939 7.069 -9.099 1.00 84.19 88 PHE A N 1
ATOM 719 C CA . PHE A 1 88 ? 4.780 7.635 -7.751 1.00 84.19 88 PHE A CA 1
ATOM 720 C C . PHE A 1 88 ? 3.421 7.337 -7.089 1.00 84.19 88 PHE A C 1
ATOM 722 O O . PHE A 1 88 ? 3.274 7.549 -5.883 1.00 84.19 88 PHE A O 1
ATOM 729 N N . LEU A 1 89 ? 2.424 6.819 -7.820 1.00 86.94 89 LEU A N 1
ATOM 730 C CA . LEU A 1 89 ? 1.107 6.478 -7.254 1.00 86.94 89 LEU A CA 1
ATOM 731 C C . LEU A 1 89 ? 1.154 5.508 -6.054 1.00 86.94 89 LEU A C 1
ATOM 733 O O . LEU A 1 89 ? 0.398 5.729 -5.103 1.00 86.94 89 LEU A O 1
ATOM 737 N N . PRO A 1 90 ? 2.020 4.476 -6.023 1.00 86.94 90 PRO A N 1
ATOM 738 C CA . PRO A 1 90 ? 2.141 3.586 -4.868 1.00 86.94 90 PRO A CA 1
ATOM 739 C C . PRO A 1 90 ? 2.525 4.323 -3.580 1.00 86.94 90 PRO A C 1
ATOM 741 O O . PRO A 1 90 ? 2.029 3.966 -2.514 1.00 86.94 90 PRO A O 1
ATOM 744 N N . CYS A 1 91 ? 3.334 5.386 -3.666 1.00 88.69 91 CYS A N 1
ATOM 745 C CA . CYS A 1 91 ? 3.712 6.205 -2.511 1.00 88.69 91 CYS A CA 1
ATOM 746 C C . CYS A 1 91 ? 2.497 6.925 -1.915 1.00 88.69 91 CYS A C 1
ATOM 748 O O . CYS A 1 91 ? 2.304 6.934 -0.700 1.00 88.69 91 CYS A O 1
ATOM 750 N N . ILE A 1 92 ? 1.640 7.486 -2.773 1.00 91.62 92 ILE A N 1
ATOM 751 C CA . ILE A 1 92 ? 0.390 8.126 -2.347 1.00 91.62 92 ILE A CA 1
ATOM 752 C C . ILE A 1 92 ? -0.543 7.076 -1.734 1.00 91.62 92 ILE A C 1
ATOM 754 O O . ILE A 1 92 ? -1.056 7.268 -0.631 1.00 91.62 92 ILE A O 1
ATOM 758 N N . SER A 1 93 ? -0.711 5.933 -2.405 1.00 91.38 93 SER A N 1
ATOM 759 C CA . SER A 1 93 ? -1.532 4.819 -1.916 1.00 91.38 93 SER A CA 1
ATOM 760 C C . SER A 1 93 ? -1.080 4.330 -0.535 1.00 91.38 93 SER A C 1
ATOM 762 O O . SER A 1 93 ? -1.900 4.119 0.358 1.00 91.38 93 SER A O 1
ATOM 764 N N . PHE A 1 94 ? 0.231 4.218 -0.313 1.00 92.50 94 PHE A N 1
ATOM 765 C CA . PHE A 1 94 ? 0.807 3.819 0.969 1.00 92.50 94 PHE A CA 1
ATOM 766 C C . PHE A 1 94 ? 0.392 4.758 2.111 1.00 92.50 94 PHE A C 1
ATOM 768 O O . PHE A 1 94 ? -0.069 4.298 3.160 1.00 92.50 94 PHE A O 1
ATOM 775 N N . ILE A 1 95 ? 0.479 6.075 1.893 1.00 94.25 95 ILE A N 1
ATOM 776 C CA . ILE A 1 95 ? 0.054 7.082 2.878 1.00 94.25 95 ILE A CA 1
ATOM 777 C C . ILE A 1 95 ? -1.446 6.944 3.167 1.00 94.25 95 ILE A C 1
ATOM 779 O O . ILE A 1 95 ? -1.850 6.916 4.333 1.00 94.25 95 ILE A O 1
ATOM 783 N N . LEU A 1 96 ? -2.271 6.803 2.126 1.00 93.25 96 LEU A N 1
ATOM 784 C CA . LEU A 1 96 ? -3.722 6.665 2.269 1.00 93.25 96 LEU A CA 1
ATOM 785 C C . LEU A 1 96 ? -4.109 5.437 3.103 1.00 93.25 96 LEU A C 1
ATOM 787 O O . LEU A 1 96 ? -4.984 5.536 3.962 1.00 93.25 96 LEU A O 1
ATOM 791 N N . ILE A 1 97 ? -3.436 4.297 2.926 1.00 92.94 97 ILE A N 1
ATOM 792 C CA . ILE A 1 97 ? -3.742 3.082 3.699 1.00 92.94 97 ILE A CA 1
ATOM 793 C C . ILE A 1 97 ? -3.283 3.193 5.156 1.00 92.94 97 ILE A C 1
ATOM 795 O O . ILE A 1 97 ? -3.966 2.696 6.057 1.00 92.94 97 ILE A O 1
ATOM 799 N N . ILE A 1 98 ? -2.189 3.908 5.430 1.00 93.94 98 ILE A N 1
ATOM 800 C CA . ILE A 1 98 ? -1.799 4.231 6.809 1.00 93.94 98 ILE A CA 1
ATOM 801 C C . ILE A 1 98 ? -2.873 5.089 7.484 1.00 93.94 98 ILE A C 1
ATOM 803 O O . ILE A 1 98 ? -3.253 4.803 8.624 1.00 93.94 98 ILE A O 1
ATOM 807 N N . LEU A 1 99 ? -3.382 6.113 6.793 1.00 93.31 99 LEU A N 1
ATOM 808 C CA . LEU A 1 99 ? -4.456 6.963 7.308 1.00 93.31 99 LEU A CA 1
ATOM 809 C C . LEU A 1 99 ? -5.744 6.164 7.535 1.00 93.31 99 LEU A C 1
ATOM 811 O O . LEU A 1 99 ? -6.315 6.247 8.623 1.00 93.31 99 LEU A O 1
ATOM 815 N N . ALA A 1 100 ? -6.141 5.320 6.579 1.00 91.44 100 ALA A N 1
ATOM 816 C CA . ALA A 1 100 ? -7.303 4.442 6.711 1.00 91.44 100 ALA A CA 1
ATOM 817 C C . ALA A 1 100 ? -7.186 3.535 7.945 1.00 91.44 100 ALA A C 1
ATOM 819 O O . ALA A 1 100 ? -8.100 3.460 8.765 1.00 91.44 100 ALA A O 1
ATOM 820 N N . ARG A 1 101 ? -6.018 2.918 8.160 1.00 93.12 101 ARG A N 1
ATOM 821 C CA . ARG A 1 101 ? -5.762 2.095 9.348 1.00 93.12 101 ARG A CA 1
ATOM 822 C C . ARG A 1 101 ? -5.876 2.891 10.650 1.00 93.12 101 ARG A C 1
ATOM 824 O O . ARG A 1 101 ? -6.367 2.356 11.644 1.00 93.12 101 ARG A O 1
ATOM 831 N N . ARG A 1 102 ? -5.391 4.138 10.682 1.00 93.00 102 ARG A N 1
ATOM 832 C CA . ARG A 1 102 ? -5.508 5.007 11.868 1.00 93.00 102 ARG A CA 1
ATOM 833 C C . ARG A 1 102 ? -6.968 5.352 12.155 1.00 93.00 102 ARG A C 1
ATOM 835 O O . ARG A 1 102 ? -7.369 5.252 13.310 1.00 93.00 102 ARG A O 1
ATOM 842 N N . ALA A 1 103 ? -7.748 5.674 11.124 1.00 91.12 103 ALA A N 1
ATOM 843 C CA . ALA A 1 103 ? -9.176 5.951 11.252 1.00 91.12 103 ALA A CA 1
ATOM 844 C C . ALA A 1 103 ? -9.946 4.732 11.790 1.00 91.12 103 ALA A C 1
ATOM 846 O O . ALA A 1 103 ? -10.633 4.843 12.799 1.00 91.12 103 ALA A O 1
ATOM 847 N N . ILE A 1 104 ? -9.734 3.537 11.224 1.00 91.25 104 ILE A N 1
ATOM 848 C CA . ILE A 1 104 ? -10.418 2.308 11.674 1.00 91.25 104 ILE A CA 1
ATOM 849 C C . ILE A 1 104 ? -10.099 1.987 13.144 1.00 91.25 104 ILE A C 1
ATOM 851 O O . ILE A 1 104 ? -10.975 1.560 13.898 1.00 91.25 104 ILE A O 1
ATOM 855 N N . LYS A 1 105 ? -8.851 2.207 13.577 1.00 90.62 105 LYS A N 1
ATOM 856 C CA . LYS A 1 105 ? -8.458 2.034 14.985 1.00 90.62 105 LYS A CA 1
ATOM 857 C C . LYS A 1 105 ? -9.147 3.031 15.914 1.00 90.62 105 LYS A C 1
ATOM 859 O O . LYS A 1 105 ? -9.543 2.642 17.011 1.00 90.62 105 LYS A O 1
ATOM 864 N N . ALA A 1 106 ? -9.255 4.292 15.500 1.00 90.56 106 ALA A N 1
ATOM 865 C CA . ALA A 1 106 ? -9.948 5.317 16.271 1.00 90.56 106 ALA A CA 1
ATOM 866 C C . ALA A 1 106 ? -11.435 4.968 16.418 1.00 90.56 106 ALA A C 1
ATOM 868 O O . ALA A 1 106 ? -11.952 4.967 17.533 1.00 90.56 106 ALA A O 1
ATOM 869 N N . ASP A 1 107 ? -12.081 4.548 15.330 1.00 89.50 107 ASP A N 1
ATOM 870 C CA . ASP A 1 107 ? -13.470 4.098 15.362 1.00 89.50 107 ASP A CA 1
ATOM 871 C C . ASP A 1 107 ? -13.682 2.914 16.314 1.00 89.50 107 ASP A C 1
ATOM 873 O O . ASP A 1 107 ? -14.643 2.887 17.081 1.00 89.50 107 ASP A O 1
ATOM 877 N N . GLU A 1 108 ? -12.790 1.919 16.294 1.00 89.75 108 GLU A N 1
ATOM 878 C CA . GLU A 1 108 ? -12.889 0.772 17.201 1.00 89.75 108 GLU A CA 1
ATOM 879 C C . GLU A 1 108 ? -12.723 1.190 18.672 1.00 89.75 108 GLU A C 1
ATOM 881 O O . GLU A 1 108 ? -13.355 0.609 19.556 1.00 89.75 108 GLU A O 1
ATOM 886 N N . ALA A 1 109 ? -11.884 2.191 18.954 1.00 89.56 109 ALA A N 1
ATOM 887 C CA . ALA A 1 109 ? -11.711 2.728 20.299 1.00 89.56 109 ALA A CA 1
ATOM 888 C C . ALA A 1 109 ? -12.966 3.472 20.786 1.00 89.56 109 ALA A C 1
ATOM 890 O O . ALA A 1 109 ? -13.344 3.301 21.945 1.00 89.56 109 ALA A O 1
ATOM 891 N N . LEU A 1 110 ? -13.631 4.232 19.907 1.00 88.00 110 LEU A N 1
ATOM 892 C CA . LEU A 1 110 ? -14.890 4.923 20.208 1.00 88.00 110 LEU A CA 1
ATOM 893 C C . LEU A 1 110 ? -16.025 3.936 20.499 1.00 88.00 110 LEU A C 1
ATOM 895 O O . LEU A 1 110 ? -16.708 4.081 21.509 1.00 88.00 110 LEU A O 1
ATOM 899 N N . VAL A 1 111 ? -16.180 2.891 19.676 1.00 87.25 111 VAL A N 1
ATOM 900 C CA . VAL A 1 111 ? -17.183 1.833 19.910 1.00 87.25 111 VAL A CA 1
ATOM 901 C C . VAL A 1 111 ? -16.935 1.145 21.256 1.00 87.25 111 VAL A C 1
ATOM 903 O O . VAL A 1 111 ? -17.842 1.043 22.074 1.00 87.25 111 VAL A O 1
ATOM 906 N N . ARG A 1 112 ? -15.681 0.776 21.552 1.00 86.06 112 ARG A N 1
ATOM 907 C CA . ARG A 1 112 ? -15.306 0.172 22.843 1.00 86.06 112 ARG A CA 1
ATOM 908 C C . ARG A 1 112 ? -15.448 1.114 24.041 1.00 86.06 112 ARG A C 1
ATOM 910 O O . ARG A 1 112 ? -15.485 0.649 25.178 1.00 86.06 112 ARG A O 1
ATOM 917 N N . ALA A 1 113 ? -15.410 2.428 23.836 1.00 89.25 113 ALA A N 1
ATOM 918 C CA . ALA A 1 113 ? -15.667 3.400 24.895 1.00 89.25 113 ALA A CA 1
ATOM 919 C C . ALA A 1 113 ? -17.172 3.526 25.162 1.00 89.25 113 ALA A C 1
ATOM 921 O O . ALA A 1 113 ? -17.571 3.527 26.321 1.00 89.25 113 ALA A O 1
ATOM 922 N N . ALA A 1 114 ? -17.996 3.551 24.111 1.00 89.38 114 ALA A N 1
ATOM 923 C CA . ALA A 1 114 ? -19.452 3.569 24.228 1.00 89.38 114 ALA A CA 1
ATOM 924 C C . ALA A 1 114 ? -19.992 2.303 24.914 1.00 89.38 114 ALA A C 1
ATOM 926 O O . ALA A 1 114 ? -20.828 2.406 25.808 1.00 89.38 114 ALA A O 1
ATOM 927 N N . ASP A 1 115 ? -19.452 1.129 24.569 1.00 88.00 115 ASP A N 1
ATOM 928 C CA . ASP A 1 115 ? -19.825 -0.141 25.207 1.00 88.00 115 ASP A CA 1
ATOM 929 C C . ASP A 1 115 ? -19.470 -0.194 26.702 1.00 88.00 115 ASP A C 1
ATOM 931 O O . ASP A 1 115 ? -20.081 -0.958 27.434 1.00 88.00 115 ASP A O 1
ATOM 935 N N . ARG A 1 116 ? -18.502 0.606 27.175 1.00 86.12 116 ARG A N 1
ATOM 936 C CA . ARG A 1 116 ? -18.117 0.669 28.599 1.00 86.12 116 ARG A CA 1
ATOM 937 C C . ARG A 1 116 ? -19.032 1.545 29.459 1.00 86.12 116 ARG A C 1
ATOM 939 O O . ARG A 1 116 ? -18.922 1.488 30.678 1.00 86.12 116 ARG A O 1
ATOM 946 N N . ILE A 1 117 ? -19.839 2.407 28.842 1.00 79.44 117 ILE A N 1
ATOM 947 C CA . ILE A 1 117 ? -20.757 3.327 29.538 1.00 79.44 117 ILE A CA 1
ATOM 948 C C . ILE A 1 117 ? -22.144 2.689 29.723 1.00 79.44 117 ILE A C 1
ATOM 950 O O . ILE A 1 117 ? -22.888 3.095 30.614 1.00 79.44 117 ILE A O 1
ATOM 954 N N . ARG A 1 118 ? -22.488 1.713 28.878 1.00 65.88 118 ARG A N 1
ATOM 955 C CA . ARG A 1 118 ? -23.661 0.851 29.054 1.00 65.88 118 ARG A CA 1
ATOM 956 C C . ARG A 1 118 ? -23.404 -0.223 30.100 1.00 65.88 118 ARG A C 1
ATOM 958 O O . ARG A 1 118 ? -24.398 -0.581 30.765 1.00 65.88 118 ARG A O 1
#

pLDDT: mean 84.14, std 11.38, range [41.56, 95.06]

Secondary structure (DSSP, 8-state):
-PPPPEE-SS-EE-TTS-EE-TTHHHHHHHHHHHHHHHHHHHTTT-HHHHHHHHHHHHHHHHHHHHHHHHHHHHH-TT------GGGGHHHHHHHHHHHHHHHHHHHHHHHHHHTTT-

Foldseek 3Di:
DQDAWDDDQQWIQDSVRDTHRPNVVLVVLVVVLVVLVVVLVVVLVCLVVNLVSLVVSLVSLVVSLVSVVVCCVVVVPPGDDDDDPVNCVSVVVNVVSVVVSVVSVVVVVVVVVVVVVD

Radius of gyration: 19.44 Å; chains: 1; bounding box: 46×21×63 Å

InterPro domains:
  IPR025635 Protein of unknown function DUF4293 [PF14126] (6-117)

Sequence (118 aa):
MMPASEMTNLWIVSANGMKDFKVWPLFAILLVTLPLHLFTIMDYKNRKRQITFCILIILLIILWSLAYLLLCQFMLEGQEFHIKVTSFLPCISFILIILARRAIKADEALVRAADRIR

Organism: NCBI:txid60133